Protein AF-A0A563W2S9-F1 (afdb_monomer)

Structure (mmCIF, N/CA/C/O backbone):
data_AF-A0A563W2S9-F1
#
_entry.id   AF-A0A563W2S9-F1
#
loop_
_atom_site.group_PDB
_atom_site.id
_atom_site.type_symbol
_atom_site.label_atom_id
_atom_site.label_alt_id
_atom_site.label_comp_id
_atom_site.label_asym_id
_atom_site.label_entity_id
_atom_site.label_seq_id
_atom_site.pdbx_PDB_ins_code
_atom_site.Cartn_x
_atom_site.Cartn_y
_atom_site.Cartn_z
_atom_site.occupancy
_atom_site.B_iso_or_equiv
_atom_site.auth_seq_id
_atom_site.auth_comp_id
_atom_site.auth_asym_id
_atom_site.auth_atom_id
_atom_site.pdbx_PDB_model_num
ATOM 1 N N . MET A 1 1 ? 9.963 -2.307 -16.794 1.00 90.94 1 MET A N 1
ATOM 2 C CA . MET A 1 1 ? 9.495 -1.269 -15.838 1.00 90.94 1 MET A CA 1
ATOM 3 C C . MET A 1 1 ? 8.860 -1.907 -14.603 1.00 90.94 1 MET A C 1
ATOM 5 O O . MET A 1 1 ? 7.986 -2.751 -14.755 1.00 90.94 1 MET A O 1
ATOM 9 N N . ILE A 1 2 ? 9.280 -1.520 -13.393 1.00 95.25 2 ILE A N 1
ATOM 10 C CA . ILE A 1 2 ? 8.702 -2.022 -12.129 1.00 95.25 2 ILE A CA 1
ATOM 11 C C . ILE A 1 2 ? 7.403 -1.266 -11.820 1.00 95.25 2 ILE A C 1
ATOM 13 O O . ILE A 1 2 ? 7.364 -0.047 -11.956 1.00 95.25 2 ILE A O 1
ATOM 17 N N . LYS A 1 3 ? 6.363 -1.985 -11.395 1.00 96.81 3 LYS A N 1
ATOM 18 C CA . LYS A 1 3 ? 5.054 -1.447 -11.003 1.00 96.81 3 LYS A CA 1
ATOM 19 C C . LYS A 1 3 ? 4.555 -2.113 -9.723 1.00 96.81 3 LYS A C 1
ATOM 21 O O . LYS A 1 3 ? 5.010 -3.203 -9.361 1.00 96.81 3 LYS A O 1
ATOM 26 N N . ASN A 1 4 ? 3.582 -1.480 -9.071 1.00 96.94 4 ASN A N 1
ATOM 27 C CA . ASN A 1 4 ? 2.769 -2.110 -8.038 1.00 96.94 4 ASN A CA 1
ATOM 28 C C . ASN A 1 4 ? 1.349 -2.445 -8.553 1.00 96.94 4 ASN A C 1
ATOM 30 O O . ASN A 1 4 ? 0.832 -1.781 -9.447 1.00 96.94 4 ASN A O 1
ATOM 34 N N . ASN A 1 5 ? 0.726 -3.487 -7.996 1.00 96.88 5 ASN A N 1
ATOM 35 C CA . ASN A 1 5 ? -0.641 -3.933 -8.288 1.00 96.88 5 ASN A CA 1
ATOM 36 C C . ASN A 1 5 ? -1.490 -4.068 -7.013 1.00 96.88 5 ASN A C 1
ATOM 38 O O . ASN A 1 5 ? -2.305 -4.986 -6.879 1.00 96.88 5 ASN A O 1
ATOM 42 N N . ILE A 1 6 ? -1.276 -3.187 -6.034 1.00 97.38 6 ILE A N 1
ATOM 43 C CA . ILE A 1 6 ? -1.991 -3.259 -4.751 1.00 97.38 6 ILE A CA 1
ATOM 44 C C . ILE A 1 6 ? -3.502 -3.102 -4.968 1.00 97.38 6 ILE A C 1
ATOM 46 O O . ILE A 1 6 ? -4.284 -3.773 -4.297 1.00 97.38 6 ILE A O 1
ATOM 50 N N . LYS A 1 7 ? -3.912 -2.293 -5.953 1.00 97.06 7 LYS A N 1
ATOM 51 C CA . LYS A 1 7 ? -5.314 -2.136 -6.353 1.00 97.06 7 LYS A CA 1
ATOM 52 C C . LYS A 1 7 ? -5.998 -3.464 -6.664 1.00 97.06 7 LYS A C 1
ATOM 54 O O . LYS A 1 7 ? -6.973 -3.802 -5.998 1.00 97.06 7 LYS A O 1
ATOM 59 N N . SER A 1 8 ? -5.477 -4.229 -7.624 1.00 96.44 8 SER A N 1
ATOM 60 C CA . SER A 1 8 ? -6.116 -5.491 -8.021 1.00 96.44 8 SER A CA 1
ATOM 61 C C . SER A 1 8 ? -6.082 -6.514 -6.887 1.00 96.44 8 SER A C 1
ATOM 63 O O . SER A 1 8 ? -7.049 -7.245 -6.686 1.00 96.44 8 SER A O 1
ATOM 65 N N . LEU A 1 9 ? -4.993 -6.544 -6.106 1.00 96.62 9 LEU A N 1
ATOM 66 C CA . LEU A 1 9 ? -4.886 -7.424 -4.940 1.00 96.62 9 LEU A CA 1
ATOM 67 C C . LEU A 1 9 ? -5.959 -7.108 -3.884 1.00 96.62 9 LEU A C 1
ATOM 69 O O . LEU A 1 9 ? -6.550 -8.021 -3.311 1.00 96.62 9 LEU A O 1
ATOM 73 N N . MET A 1 10 ? -6.231 -5.824 -3.648 1.00 96.69 10 MET A N 1
ATOM 74 C CA . MET A 1 10 ? -7.282 -5.365 -2.741 1.00 96.69 10 MET A CA 1
ATOM 75 C C . MET A 1 10 ? -8.684 -5.669 -3.256 1.00 96.69 10 MET A C 1
ATOM 77 O O . MET A 1 10 ? -9.521 -6.146 -2.491 1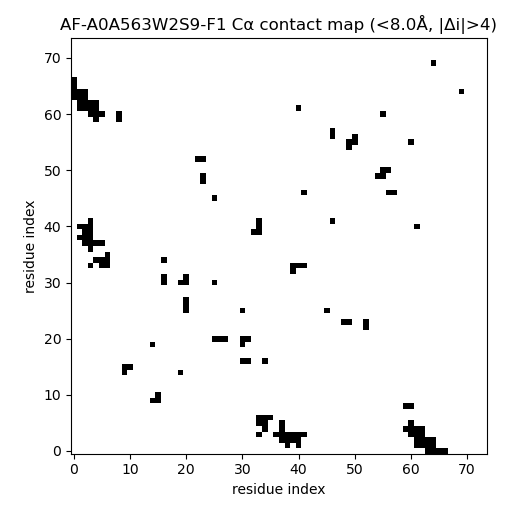.00 96.69 10 MET A O 1
ATOM 81 N N . GLU A 1 11 ? -8.941 -5.403 -4.535 1.00 95.38 11 GLU A N 1
ATOM 82 C CA . GLU A 1 11 ? -10.243 -5.641 -5.163 1.00 95.38 11 GLU A CA 1
ATOM 83 C C . GLU A 1 11 ? -10.612 -7.127 -5.131 1.00 95.38 11 GLU A C 1
ATOM 85 O O . GLU A 1 11 ? -11.741 -7.465 -4.777 1.00 95.38 11 GLU A O 1
ATOM 90 N N . ALA A 1 12 ? -9.642 -8.020 -5.357 1.00 95.69 12 ALA A N 1
ATOM 91 C CA . ALA A 1 12 ? -9.825 -9.467 -5.223 1.00 95.69 12 ALA A CA 1
ATOM 92 C C . ALA A 1 12 ? -10.206 -9.916 -3.796 1.00 95.69 12 ALA A C 1
ATOM 94 O O . ALA A 1 12 ? -10.762 -10.997 -3.618 1.00 95.69 12 ALA A O 1
ATOM 95 N N . GLN A 1 13 ? -9.919 -9.097 -2.779 1.00 95.19 13 GLN A N 1
ATOM 96 C CA . GLN A 1 13 ? -10.247 -9.354 -1.371 1.00 95.19 13 GLN A CA 1
ATOM 97 C C . GLN A 1 13 ? -11.436 -8.515 -0.874 1.00 95.19 13 GLN A C 1
ATOM 99 O O . GLN A 1 13 ? -11.738 -8.525 0.319 1.00 95.19 13 GLN A O 1
ATOM 104 N N . GLY A 1 14 ? -12.108 -7.765 -1.757 1.00 96.19 14 GLY A N 1
ATOM 105 C CA . GLY A 1 14 ? -13.219 -6.882 -1.388 1.00 96.19 14 GLY A CA 1
ATOM 106 C C . GLY A 1 14 ? -12.809 -5.709 -0.487 1.00 96.19 14 GLY A C 1
ATOM 107 O O . GLY A 1 14 ? -13.643 -5.151 0.229 1.00 96.19 14 GLY A O 1
ATOM 108 N N . LEU A 1 15 ? -11.526 -5.336 -0.484 1.00 96.19 15 LEU A N 1
ATOM 109 C CA . LEU A 1 15 ? -10.998 -4.254 0.342 1.00 96.19 15 LEU A CA 1
ATOM 110 C C . LEU A 1 15 ? -11.115 -2.906 -0.365 1.00 96.19 15 LEU A C 1
ATOM 112 O O . LEU A 1 15 ? -10.877 -2.770 -1.561 1.00 96.19 15 LEU A O 1
ATOM 116 N N . THR A 1 16 ? -11.405 -1.867 0.414 1.00 95.88 16 THR A N 1
ATOM 117 C CA . THR A 1 16 ? -11.439 -0.486 -0.077 1.00 95.88 16 THR A CA 1
ATOM 118 C C . THR A 1 16 ? -10.167 0.262 0.312 1.00 95.88 16 THR A C 1
ATOM 120 O O . THR A 1 16 ? -9.572 -0.001 1.359 1.00 95.88 16 THR A O 1
ATOM 123 N N . ARG A 1 17 ? -9.775 1.281 -0.465 1.00 95.12 17 ARG A N 1
ATOM 124 C CA . ARG A 1 17 ? -8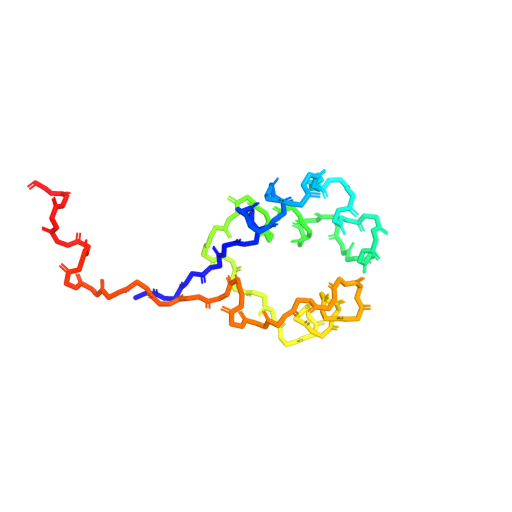.677 2.206 -0.097 1.00 95.12 17 ARG A CA 1
ATOM 125 C C . ARG A 1 17 ? -8.868 2.879 1.266 1.00 95.12 17 ARG A C 1
ATOM 127 O O . ARG A 1 17 ? -7.902 3.146 1.977 1.00 95.12 17 ARG A O 1
ATOM 134 N N . TYR A 1 18 ? -10.120 3.104 1.676 1.00 96.50 18 TYR A N 1
ATOM 135 C CA . TYR A 1 18 ? -10.432 3.583 3.023 1.00 96.50 18 TYR A CA 1
ATOM 136 C C . TYR A 1 18 ? -10.035 2.558 4.090 1.00 96.50 18 TYR A C 1
ATOM 138 O O . TYR A 1 18 ? -9.413 2.924 5.088 1.00 96.50 18 TYR A O 1
ATOM 146 N N . ARG A 1 19 ? -10.355 1.276 3.868 1.00 96.75 19 ARG A N 1
ATOM 147 C CA . ARG A 1 19 ? -9.971 0.191 4.773 1.00 96.75 19 ARG A CA 1
ATOM 148 C C . ARG A 1 19 ? -8.454 0.019 4.827 1.00 96.75 19 ARG A C 1
ATOM 150 O O . ARG A 1 19 ? -7.913 -0.066 5.923 1.00 96.75 19 ARG A O 1
ATOM 157 N N . LEU A 1 20 ? -7.768 0.109 3.682 1.00 96.56 20 LEU A N 1
ATOM 158 C CA . LEU A 1 20 ? -6.302 0.115 3.618 1.00 96.56 20 LEU A CA 1
ATOM 159 C C . LEU A 1 20 ? -5.703 1.177 4.542 1.00 96.56 20 LEU A C 1
ATOM 161 O O . LEU A 1 20 ? -4.858 0.858 5.376 1.00 96.56 20 LEU A O 1
ATOM 165 N N . TRP A 1 21 ? -6.169 2.422 4.431 1.00 97.75 21 TRP A N 1
ATOM 166 C CA . TRP A 1 21 ? -5.710 3.512 5.288 1.00 97.75 21 TRP A CA 1
ATOM 167 C C . TRP A 1 21 ? -5.955 3.229 6.777 1.00 97.75 21 TRP A C 1
ATOM 169 O O . TRP A 1 21 ? -5.051 3.398 7.597 1.00 97.75 21 TRP A O 1
ATOM 179 N N . LYS A 1 22 ? -7.162 2.776 7.135 1.00 97.94 22 LYS A N 1
ATOM 180 C CA . LYS A 1 22 ? -7.533 2.531 8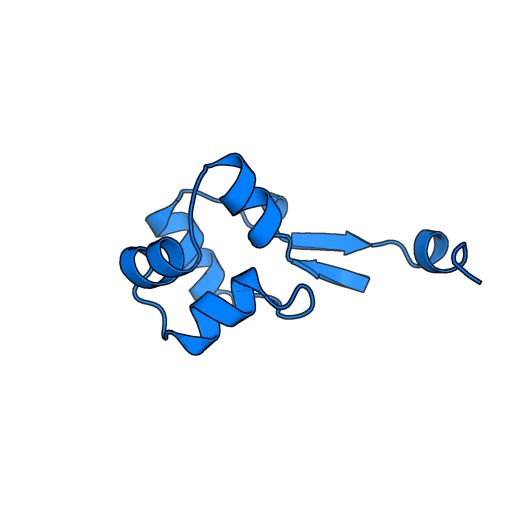.534 1.00 97.94 22 LYS A CA 1
ATOM 181 C C . LYS A 1 22 ? -6.747 1.390 9.174 1.00 97.94 22 LYS A C 1
ATOM 183 O O . LYS A 1 22 ? -6.289 1.549 10.304 1.00 97.94 22 LYS A O 1
ATOM 188 N N . ASP A 1 23 ? -6.559 0.289 8.461 1.00 97.50 23 ASP A N 1
ATOM 189 C CA . ASP A 1 23 ? -5.947 -0.921 9.017 1.00 97.50 23 ASP A CA 1
ATOM 190 C C . ASP A 1 23 ? -4.420 -0.820 9.082 1.00 97.50 23 ASP A C 1
ATOM 192 O O . ASP A 1 23 ? -3.798 -1.324 10.018 1.00 97.50 23 ASP A O 1
ATOM 196 N N . THR A 1 24 ? -3.801 -0.144 8.110 1.00 96.75 24 THR A N 1
ATOM 197 C CA . THR A 1 24 ? -2.336 0.015 8.062 1.00 96.75 24 THR A CA 1
ATOM 198 C C . THR A 1 24 ? -1.835 1.165 8.930 1.00 96.75 24 THR A C 1
ATOM 200 O O . THR A 1 24 ? -0.656 1.204 9.276 1.00 96.75 24 THR A O 1
ATOM 203 N N . LYS A 1 25 ? -2.712 2.115 9.289 1.00 96.19 25 LYS A N 1
ATOM 204 C CA . LYS A 1 25 ? -2.359 3.365 9.988 1.00 96.19 2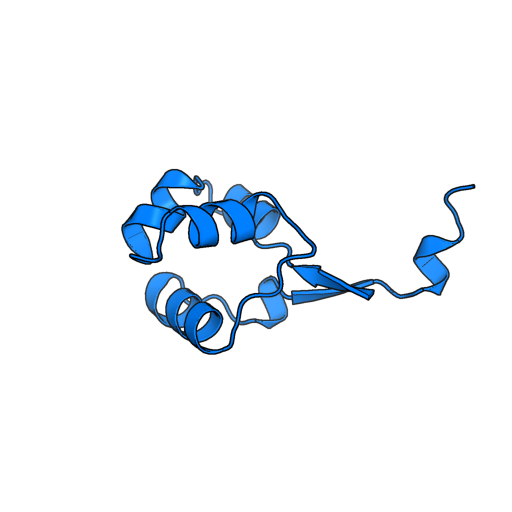5 LYS A CA 1
ATOM 205 C C . LYS A 1 25 ? -1.281 4.188 9.269 1.00 96.19 25 LYS A C 1
ATOM 207 O O . LYS A 1 25 ? -0.635 5.034 9.885 1.00 96.19 25 LYS A O 1
ATOM 212 N N . LEU A 1 26 ? -1.091 3.958 7.970 1.00 96.62 26 LEU A N 1
ATOM 213 C CA . LEU A 1 26 ? -0.250 4.804 7.134 1.00 96.62 26 LEU A CA 1
ATOM 214 C C . LEU A 1 26 ? -0.853 6.208 7.051 1.00 96.62 26 LEU A C 1
ATOM 216 O O . LEU A 1 26 ? -2.039 6.425 7.328 1.00 96.62 26 LEU A O 1
ATOM 220 N N . ASN A 1 27 ? -0.043 7.179 6.629 1.00 96.62 27 ASN A N 1
ATOM 221 C CA . ASN A 1 27 ? -0.607 8.469 6.263 1.00 96.62 27 ASN A CA 1
ATOM 222 C C . ASN A 1 27 ? -1.612 8.268 5.101 1.00 96.62 27 ASN A C 1
ATOM 224 O O . ASN A 1 27 ? -1.495 7.335 4.296 1.00 96.62 27 ASN A O 1
ATOM 228 N N . ARG A 1 28 ? -2.637 9.124 5.044 1.00 96.81 28 ARG A N 1
ATOM 229 C CA . ARG A 1 28 ? -3.737 8.970 4.083 1.00 96.81 28 ARG A CA 1
ATOM 230 C C . ARG A 1 28 ? -3.247 9.040 2.637 1.00 96.81 28 ARG A C 1
ATOM 232 O O . ARG A 1 28 ? -3.718 8.267 1.812 1.00 96.81 28 ARG A O 1
ATOM 239 N N . GLU A 1 29 ? -2.320 9.945 2.348 1.00 97.12 29 GLU A N 1
ATOM 240 C CA . GLU A 1 29 ? -1.783 10.147 1.003 1.00 97.12 29 GLU A CA 1
ATOM 241 C C . GLU A 1 29 ? -1.065 8.894 0.496 1.00 97.12 29 GLU A C 1
ATOM 243 O O . GLU A 1 29 ? -1.415 8.376 -0.555 1.00 97.12 29 GLU A O 1
ATOM 248 N N . THR A 1 30 ? -0.143 8.336 1.277 1.00 97.25 30 THR A N 1
ATOM 249 C CA . THR A 1 30 ? 0.555 7.078 1.007 1.00 97.25 30 THR A CA 1
ATOM 250 C C . THR A 1 30 ? -0.435 5.942 0.803 1.00 97.25 30 THR A C 1
ATOM 252 O O . THR A 1 30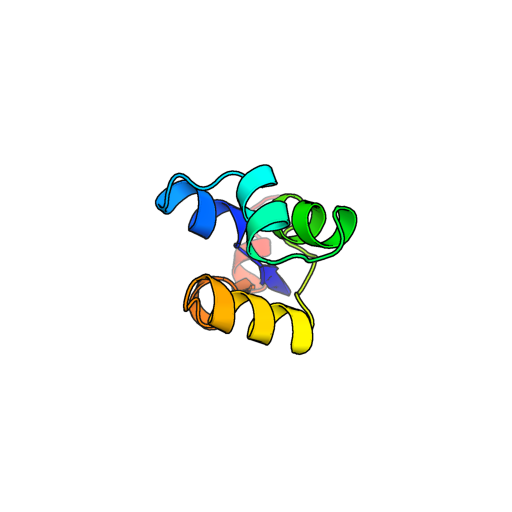 ? -0.322 5.231 -0.186 1.00 97.25 30 THR A O 1
ATOM 255 N N . ALA A 1 31 ? -1.429 5.778 1.683 1.00 96.81 31 ALA A N 1
ATOM 256 C CA . ALA A 1 31 ? -2.426 4.720 1.515 1.00 96.81 31 ALA A CA 1
ATOM 257 C C . ALA A 1 31 ? -3.202 4.857 0.194 1.00 96.81 31 ALA A C 1
ATOM 259 O O . ALA A 1 31 ? -3.467 3.861 -0.470 1.00 96.81 31 ALA A O 1
ATOM 260 N N . TYR A 1 32 ? -3.547 6.082 -0.203 1.00 96.62 32 TYR A N 1
ATOM 261 C CA . TYR A 1 32 ? -4.290 6.321 -1.438 1.00 96.62 32 TYR A CA 1
ATOM 262 C C . TYR A 1 32 ? -3.387 6.161 -2.662 1.00 96.62 32 TYR A C 1
ATOM 264 O O . TYR A 1 32 ? -3.784 5.486 -3.600 1.00 96.62 32 TYR A O 1
ATOM 272 N N . ARG A 1 33 ? -2.146 6.660 -2.629 1.00 97.75 33 ARG A N 1
ATOM 273 C CA . ARG A 1 33 ? -1.166 6.482 -3.711 1.00 97.75 33 ARG A CA 1
ATOM 274 C C . ARG A 1 33 ? -0.829 5.019 -3.967 1.00 97.75 33 ARG A C 1
ATOM 276 O O . ARG A 1 33 ? -0.771 4.623 -5.118 1.00 97.75 33 ARG A O 1
ATOM 283 N N . LEU A 1 34 ? -0.679 4.205 -2.921 1.00 97.31 34 LEU A N 1
ATOM 284 C CA . LEU A 1 34 ? -0.481 2.758 -3.081 1.00 97.31 34 LEU A CA 1
ATOM 285 C C . LEU A 1 34 ? -1.606 2.102 -3.889 1.00 97.31 34 LEU A C 1
ATOM 287 O O . LEU A 1 34 ? -1.366 1.114 -4.565 1.00 97.31 34 LEU A O 1
ATOM 291 N N . TYR A 1 35 ? -2.826 2.628 -3.804 1.00 96.75 35 TYR A N 1
ATOM 292 C CA . TYR A 1 35 ? -3.977 2.101 -4.528 1.00 96.75 35 TYR A CA 1
ATOM 293 C C . TYR A 1 35 ? -4.174 2.771 -5.903 1.00 96.75 35 TYR A C 1
ATOM 295 O O . TYR A 1 35 ? -4.502 2.095 -6.872 1.00 96.75 35 TYR A O 1
ATOM 303 N N . ASP A 1 36 ? -3.989 4.088 -6.001 1.00 97.00 36 ASP A N 1
ATOM 304 C CA . ASP A 1 36 ? -4.325 4.883 -7.189 1.00 97.00 36 ASP A CA 1
ATOM 305 C C . ASP A 1 36 ? -3.163 4.987 -8.207 1.00 97.00 36 ASP A C 1
ATOM 307 O O . ASP A 1 36 ? -3.419 5.220 -9.387 1.00 97.00 36 ASP A O 1
ATOM 311 N N . ASP A 1 37 ? -1.905 4.814 -7.783 1.00 97.25 37 ASP A N 1
ATOM 312 C CA . ASP A 1 37 ? -0.696 5.065 -8.584 1.00 97.25 37 ASP A CA 1
ATOM 313 C C . ASP A 1 37 ? 0.158 3.782 -8.730 1.00 97.25 37 ASP A C 1
ATOM 315 O O . ASP A 1 37 ? 0.908 3.436 -7.811 1.00 97.25 37 ASP A O 1
ATOM 319 N N . PRO A 1 38 ? 0.084 3.063 -9.871 1.00 96.56 38 PRO A N 1
ATOM 320 C CA . PRO A 1 38 ? 0.883 1.860 -10.132 1.00 96.56 38 PRO A CA 1
ATOM 321 C C . PRO A 1 38 ? 2.401 2.096 -10.182 1.00 96.56 38 PRO A C 1
ATOM 323 O O . PRO A 1 38 ? 3.169 1.142 -10.050 1.00 96.56 38 PRO A O 1
ATOM 326 N N . ASP A 1 39 ? 2.853 3.336 -10.377 1.00 96.81 39 ASP A N 1
ATOM 327 C CA . ASP A 1 39 ? 4.272 3.709 -10.377 1.00 96.81 39 ASP A CA 1
ATOM 328 C C . ASP A 1 39 ? 4.806 3.983 -8.968 1.00 96.81 39 ASP A C 1
ATOM 330 O O . ASP A 1 39 ? 6.019 4.014 -8.741 1.00 96.81 39 ASP A O 1
ATOM 334 N N . TYR A 1 40 ? 3.917 4.134 -7.986 1.00 97.44 40 TYR A N 1
ATOM 335 C CA . TYR A 1 40 ? 4.308 4.344 -6.603 1.00 97.44 40 TYR A CA 1
ATOM 336 C C . TYR A 1 40 ? 4.783 3.040 -5.955 1.00 97.44 40 TYR A C 1
ATOM 338 O O . TYR A 1 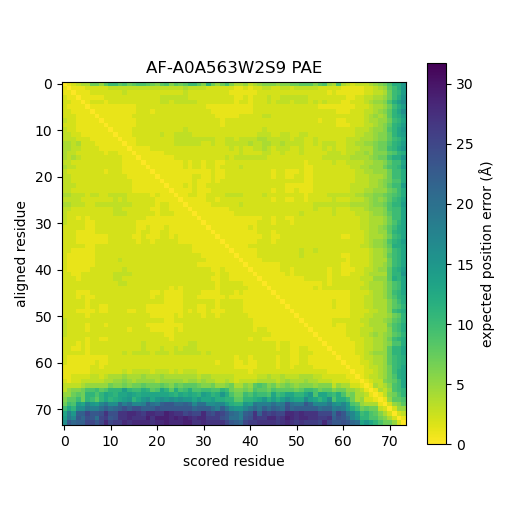40 ? 4.003 2.257 -5.411 1.00 97.44 40 TYR A O 1
ATOM 346 N N . ILE A 1 41 ? 6.092 2.794 -5.996 1.00 97.75 41 ILE A N 1
ATOM 347 C CA . ILE A 1 41 ? 6.678 1.607 -5.371 1.00 97.75 41 ILE A CA 1
ATOM 348 C C . ILE A 1 41 ? 6.759 1.807 -3.845 1.00 97.75 41 ILE A C 1
ATOM 350 O O . ILE A 1 41 ? 7.432 2.735 -3.387 1.00 97.75 41 ILE A O 1
ATOM 354 N N . PRO A 1 42 ? 6.103 0.956 -3.027 1.00 96.75 42 PRO A N 1
ATOM 355 C CA . PRO A 1 42 ? 6.169 1.055 -1.574 1.00 96.75 42 PRO A CA 1
ATOM 356 C C . PRO A 1 42 ? 7.609 0.936 -1.077 1.00 96.75 42 PRO A C 1
ATOM 358 O O . PRO A 1 42 ? 8.369 0.079 -1.522 1.00 96.75 42 PRO A O 1
ATOM 361 N N . SER A 1 43 ? 7.978 1.751 -0.091 1.00 97.50 43 SER A N 1
ATOM 362 C CA . SER A 1 43 ? 9.254 1.596 0.609 1.00 97.50 43 SER A CA 1
ATOM 363 C C . SER A 1 43 ? 9.273 0.313 1.449 1.00 97.50 43 SER A C 1
ATOM 365 O O . SER A 1 43 ? 8.230 -0.265 1.761 1.00 97.50 43 SER A O 1
ATOM 367 N N . LYS A 1 44 ? 10.461 -0.108 1.902 1.00 97.81 44 LYS A N 1
ATOM 368 C CA . LYS A 1 44 ? 10.614 -1.267 2.799 1.00 97.81 44 LYS A CA 1
ATOM 369 C C . LYS A 1 44 ? 9.691 -1.195 4.024 1.00 97.81 44 LYS A C 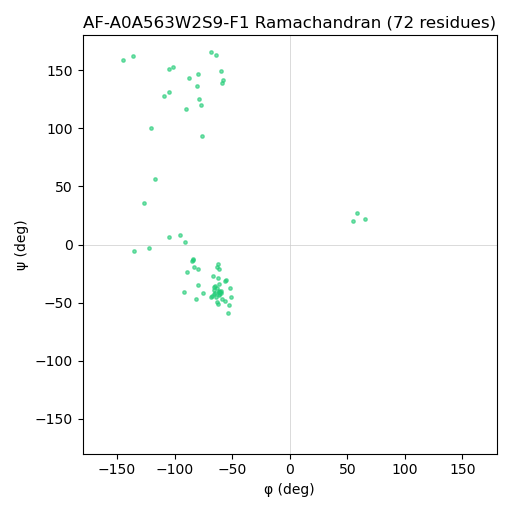1
ATOM 371 O O . LYS A 1 44 ? 9.029 -2.178 4.338 1.00 97.81 44 LYS A O 1
ATOM 376 N N . SER A 1 45 ? 9.603 -0.040 4.687 1.00 97.81 45 SER A N 1
ATOM 377 C CA . SER A 1 45 ? 8.757 0.126 5.878 1.00 97.81 45 SER A CA 1
ATOM 378 C C . SER A 1 45 ? 7.265 -0.027 5.566 1.00 97.81 45 SER A C 1
ATOM 380 O O . SER A 1 45 ? 6.526 -0.610 6.360 1.00 97.81 45 SER A O 1
ATOM 382 N N . VAL A 1 46 ? 6.822 0.434 4.393 1.00 98.00 46 VAL A N 1
ATOM 383 C CA . VAL A 1 46 ? 5.450 0.226 3.914 1.00 98.00 46 VAL A CA 1
ATOM 384 C C . VAL A 1 46 ? 5.204 -1.252 3.612 1.00 98.00 46 VAL A C 1
ATOM 386 O O . VAL A 1 46 ? 4.187 -1.790 4.039 1.00 98.00 46 VAL A O 1
ATOM 389 N N . MET A 1 47 ? 6.139 -1.939 2.950 1.00 98.38 47 MET A N 1
ATOM 390 C CA . MET A 1 47 ? 6.013 -3.378 2.684 1.00 98.38 47 MET A CA 1
ATOM 391 C C . MET A 1 47 ? 5.937 -4.200 3.979 1.00 98.38 47 MET A C 1
ATOM 393 O O . MET A 1 47 ? 5.100 -5.091 4.104 1.00 98.38 47 MET A O 1
ATOM 397 N N . GLU A 1 48 ? 6.756 -3.875 4.981 1.00 98.31 48 GLU A N 1
ATOM 398 C CA . GLU A 1 48 ? 6.694 -4.515 6.300 1.00 98.31 48 GLU A CA 1
ATOM 399 C C . GLU A 1 48 ? 5.361 -4.252 7.013 1.00 98.31 48 GLU A C 1
ATOM 401 O O . GLU A 1 48 ? 4.835 -5.139 7.689 1.00 98.31 48 GLU A O 1
ATOM 406 N N . CYS A 1 49 ? 4.799 -3.050 6.864 1.00 98.19 49 CYS A N 1
ATOM 407 C CA . CYS A 1 49 ? 3.471 -2.717 7.370 1.00 98.19 49 CYS A CA 1
ATOM 408 C C . CYS A 1 49 ? 2.389 -3.576 6.696 1.00 98.19 49 CYS A C 1
ATOM 410 O O . CYS A 1 49 ? 1.608 -4.222 7.392 1.00 98.19 49 CYS A O 1
ATOM 412 N N . LEU A 1 50 ? 2.397 -3.670 5.362 1.00 97.94 50 LEU A N 1
ATOM 413 C CA . LEU A 1 50 ? 1.454 -4.496 4.599 1.00 97.94 50 LEU A CA 1
ATOM 414 C C . LEU A 1 50 ? 1.547 -5.981 4.982 1.00 97.94 50 LEU A C 1
ATOM 416 O O . LEU A 1 50 ? 0.518 -6.627 5.187 1.00 97.94 50 LEU A O 1
ATOM 420 N N . TRP A 1 51 ? 2.760 -6.510 5.172 1.00 98.06 51 TRP A N 1
ATOM 421 C CA . TRP A 1 51 ? 2.960 -7.871 5.676 1.00 98.06 51 TRP A CA 1
ATOM 422 C C . TRP A 1 51 ? 2.374 -8.060 7.080 1.00 98.06 51 TRP A C 1
ATOM 424 O O . TRP A 1 51 ? 1.717 -9.065 7.346 1.00 98.06 51 TRP A O 1
ATOM 434 N N . LYS A 1 52 ? 2.581 -7.107 7.995 1.00 98.38 52 LYS A N 1
ATOM 435 C CA . LYS A 1 52 ? 2.036 -7.185 9.361 1.00 98.38 52 LYS A CA 1
ATOM 436 C C . LYS A 1 52 ? 0.506 -7.125 9.382 1.00 98.38 52 LYS A C 1
ATOM 438 O O . LYS A 1 52 ? -0.092 -7.848 10.173 1.00 98.38 52 LYS A O 1
ATOM 443 N N . THR A 1 53 ? -0.106 -6.300 8.533 1.00 98.00 53 THR A N 1
ATOM 444 C CA . THR A 1 53 ? -1.562 -6.088 8.508 1.00 98.00 53 THR A CA 1
ATOM 445 C C . THR A 1 53 ? -2.306 -7.183 7.742 1.00 98.00 53 THR A C 1
ATOM 447 O O . THR A 1 53 ? -3.294 -7.703 8.249 1.00 98.00 53 THR A O 1
ATOM 450 N N . TYR A 1 54 ? -1.835 -7.557 6.549 1.00 97.31 54 TYR A N 1
ATOM 451 C CA . TYR A 1 54 ? -2.575 -8.436 5.631 1.00 97.31 54 TYR A CA 1
ATOM 452 C C . TYR A 1 54 ? -1.838 -9.720 5.246 1.00 97.31 54 TYR A C 1
ATOM 454 O O . TYR A 1 54 ? -2.387 -10.538 4.512 1.00 97.31 54 TYR A O 1
ATOM 462 N N . ARG A 1 55 ? -0.593 -9.911 5.709 1.00 97.69 55 ARG A N 1
ATOM 463 C CA . ARG A 1 55 ? 0.284 -11.024 5.293 1.00 97.69 55 ARG A CA 1
ATOM 464 C C . ARG A 1 55 ? 0.549 -11.064 3.787 1.00 97.69 55 ARG A C 1
ATOM 466 O O . ARG A 1 55 ? 0.852 -12.120 3.242 1.00 97.69 55 ARG A O 1
ATOM 473 N N . TRP A 1 56 ? 0.490 -9.911 3.121 1.00 97.50 56 TRP A N 1
ATOM 474 C CA . TRP A 1 56 ? 0.873 -9.813 1.717 1.00 97.50 56 TRP A CA 1
ATOM 475 C C . TRP A 1 56 ? 2.389 -9.770 1.575 1.00 97.50 56 TRP A C 1
ATOM 477 O O . TRP A 1 56 ? 3.063 -8.926 2.168 1.00 97.50 56 TRP A O 1
ATOM 487 N N . GLN A 1 57 ? 2.924 -10.682 0.779 1.00 97.00 57 GLN A N 1
ATOM 488 C CA . GLN A 1 57 ? 4.317 -10.689 0.364 1.00 97.00 57 GLN A CA 1
ATOM 489 C C . GLN A 1 57 ? 4.525 -9.687 -0.781 1.00 97.00 57 GLN A C 1
ATOM 491 O O . GLN A 1 57 ? 3.647 -9.572 -1.639 1.00 97.00 57 GLN A O 1
ATOM 496 N N . PRO A 1 58 ? 5.696 -9.027 -0.879 1.00 97.06 58 PRO A N 1
ATOM 497 C CA . PRO A 1 58 ? 5.991 -8.113 -1.981 1.00 97.06 58 PRO A CA 1
ATOM 498 C C . PRO A 1 58 ? 5.759 -8.710 -3.371 1.00 97.06 58 PRO A C 1
ATOM 500 O O . PRO A 1 58 ? 5.217 -8.033 -4.234 1.00 97.06 58 PRO A O 1
ATOM 503 N N . ALA A 1 59 ? 6.070 -9.993 -3.575 1.00 96.62 59 ALA A N 1
ATOM 504 C CA . ALA A 1 59 ? 5.862 -10.679 -4.853 1.00 96.62 59 ALA A CA 1
ATOM 505 C C . ALA A 1 59 ? 4.386 -10.769 -5.297 1.00 96.62 59 ALA A C 1
ATOM 507 O O . ALA A 1 59 ? 4.117 -11.027 -6.464 1.00 96.62 59 ALA A O 1
ATOM 508 N N . GLN A 1 60 ? 3.423 -10.553 -4.394 1.00 97.38 60 GLN A N 1
ATOM 509 C CA . GLN A 1 60 ? 1.995 -10.558 -4.734 1.00 97.38 60 GLN A CA 1
ATOM 510 C C . GLN A 1 60 ? 1.530 -9.245 -5.369 1.00 97.38 60 GLN A C 1
ATOM 512 O O . GLN A 1 60 ? 0.482 -9.219 -6.010 1.00 97.38 60 GLN A O 1
ATOM 517 N N . TYR A 1 61 ? 2.265 -8.151 -5.159 1.00 97.12 61 TYR A N 1
ATOM 518 C CA . TYR A 1 61 ? 1.858 -6.827 -5.622 1.00 97.12 61 TYR A CA 1
ATOM 519 C C . TYR A 1 61 ? 2.979 -6.023 -6.276 1.00 97.12 61 TYR A C 1
ATOM 521 O O . TYR A 1 61 ? 2.683 -4.958 -6.789 1.00 97.12 61 TYR A O 1
ATOM 529 N N . ILE A 1 62 ? 4.231 -6.476 -6.294 1.00 97.81 62 ILE A N 1
ATOM 530 C CA . ILE A 1 62 ? 5.329 -5.859 -7.048 1.00 97.81 62 ILE A CA 1
ATOM 531 C C . ILE A 1 62 ? 5.682 -6.766 -8.211 1.00 97.81 62 ILE A C 1
ATOM 533 O O . ILE A 1 62 ? 5.951 -7.950 -8.024 1.00 97.81 62 ILE A O 1
ATOM 537 N N . PHE A 1 63 ? 5.711 -6.195 -9.407 1.00 96.00 63 PHE A N 1
ATOM 538 C CA . PHE A 1 63 ? 6.004 -6.929 -10.627 1.00 96.00 63 PHE A CA 1
ATOM 539 C C . PHE A 1 63 ? 6.797 -6.060 -11.599 1.00 96.00 63 PHE A C 1
ATOM 541 O O . PHE A 1 63 ? 6.806 -4.831 -11.511 1.00 96.00 63 PHE A O 1
ATOM 548 N N . CYS A 1 64 ? 7.487 -6.717 -12.526 1.00 95.56 64 CYS A N 1
ATOM 549 C CA . CYS A 1 64 ? 8.146 -6.056 -13.640 1.00 95.56 64 CYS A CA 1
ATOM 550 C C . CYS A 1 64 ? 7.333 -6.306 -14.907 1.00 95.56 64 CYS A C 1
ATOM 552 O O . CYS A 1 64 ? 6.972 -7.444 -15.196 1.00 95.56 64 CYS A O 1
ATOM 554 N N . ILE A 1 65 ? 7.066 -5.243 -15.657 1.00 92.00 65 ILE A N 1
ATOM 555 C CA . ILE A 1 65 ? 6.577 -5.313 -17.030 1.00 92.00 65 ILE A CA 1
ATOM 556 C C . ILE A 1 65 ? 7.810 -5.333 -17.945 1.00 92.00 65 ILE A C 1
ATOM 558 O O . ILE A 1 65 ? 8.564 -4.350 -17.924 1.00 92.00 65 ILE A O 1
ATOM 562 N N . PRO A 1 66 ? 8.046 -6.413 -18.709 1.00 90.69 66 PRO A N 1
ATOM 563 C CA . PRO A 1 66 ? 9.091 -6.463 -19.729 1.00 90.69 66 PRO A CA 1
ATOM 564 C C . PRO A 1 66 ? 8.896 -5.362 -20.781 1.00 90.69 66 PRO A C 1
ATOM 566 O O . PRO A 1 66 ? 7.763 -5.051 -21.155 1.00 90.69 66 PRO A O 1
ATOM 569 N N . GLU A 1 67 ? 9.985 -4.755 -21.251 1.00 84.38 67 GLU A N 1
ATOM 570 C CA . GLU A 1 67 ? 9.935 -3.649 -22.225 1.00 84.38 67 GLU A CA 1
ATOM 571 C C . GLU A 1 67 ? 9.411 -4.113 -23.594 1.00 84.38 67 GLU A C 1
ATOM 573 O O . GLU A 1 67 ? 8.758 -3.366 -24.326 1.00 84.38 67 GLU A O 1
ATOM 578 N N . GLU A 1 68 ? 9.605 -5.388 -23.904 1.00 84.94 68 GLU A N 1
ATOM 579 C CA . GLU A 1 68 ? 9.139 -6.048 -25.118 1.00 84.94 68 GLU A CA 1
ATOM 580 C C . GLU A 1 68 ? 7.605 -6.051 -25.211 1.00 84.94 68 GLU A C 1
ATOM 582 O O . GLU A 1 68 ? 7.046 -5.994 -26.304 1.00 84.94 68 GLU A O 1
ATOM 587 N N . LEU A 1 69 ? 6.908 -6.050 -24.067 1.00 76.69 69 LEU A N 1
ATOM 588 C CA . LEU A 1 69 ? 5.443 -5.985 -24.009 1.00 76.69 69 LEU A CA 1
ATOM 589 C C . LEU A 1 69 ? 4.901 -4.552 -24.098 1.00 76.69 69 LEU A C 1
ATOM 591 O O . LEU A 1 69 ? 3.708 -4.362 -24.320 1.00 76.69 69 LEU A O 1
ATOM 595 N N . THR A 1 70 ? 5.754 -3.535 -23.946 1.00 64.25 70 THR A N 1
ATOM 596 C CA . THR A 1 70 ? 5.338 -2.127 -24.063 1.00 64.25 70 THR A CA 1
ATOM 597 C C . THR A 1 70 ? 5.310 -1.604 -25.503 1.00 64.25 70 THR A C 1
ATOM 599 O O . THR A 1 70 ? 4.708 -0.563 -2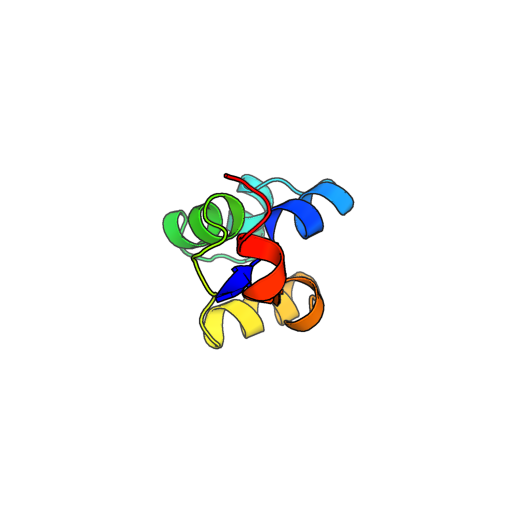5.745 1.00 64.25 70 THR A O 1
ATOM 602 N N . GLN A 1 71 ? 5.886 -2.325 -26.474 1.00 58.22 71 GLN A N 1
ATOM 603 C CA . GLN A 1 71 ? 5.997 -1.884 -27.878 1.00 58.22 71 GLN A CA 1
ATOM 604 C C . GLN A 1 71 ? 4.832 -2.312 -28.791 1.00 58.22 71 GLN A C 1
ATOM 606 O O . GLN A 1 71 ? 4.849 -2.007 -29.977 1.00 58.22 71 GLN A O 1
ATOM 611 N N . GLN A 1 72 ? 3.802 -2.988 -28.271 1.00 54.28 72 GLN A N 1
ATOM 612 C CA . GLN A 1 72 ? 2.645 -3.437 -29.069 1.00 54.28 72 GLN A CA 1
ATOM 613 C C . GLN A 1 72 ? 1.436 -2.484 -29.027 1.00 54.28 72 GLN A C 1
ATOM 615 O O . GLN A 1 72 ? 0.369 -2.823 -29.531 1.00 54.28 72 GLN A O 1
ATOM 620 N N . ALA A 1 73 ? 1.586 -1.298 -28.433 1.00 48.34 73 ALA A 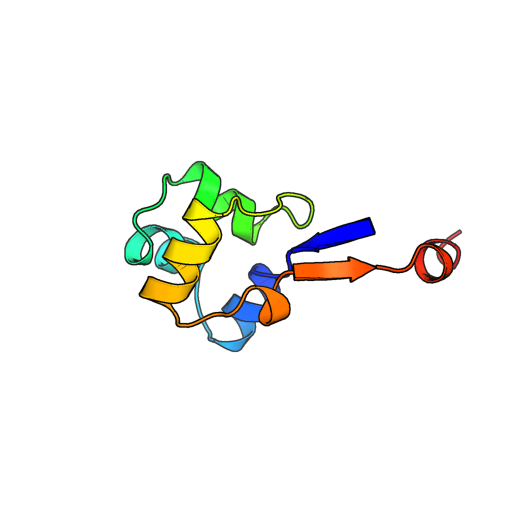N 1
ATOM 621 C CA . ALA A 1 73 ? 0.535 -0.285 -28.345 1.00 48.34 73 ALA A CA 1
ATOM 622 C C . ALA A 1 73 ? 0.935 1.003 -29.084 1.00 48.34 73 ALA A C 1
ATOM 624 O O . ALA A 1 73 ? 0.973 2.073 -28.477 1.00 48.34 73 ALA A O 1
ATOM 625 N N . VAL A 1 74 ? 1.269 0.895 -30.375 1.00 42.22 74 VAL A N 1
ATOM 626 C CA . VAL A 1 74 ? 1.334 2.029 -31.316 1.00 42.22 74 VAL A CA 1
ATOM 627 C C . VAL A 1 74 ? 0.799 1.585 -32.669 1.00 42.22 74 VAL A C 1
ATOM 629 O O . VAL A 1 74 ? 1.232 0.507 -33.130 1.00 42.22 74 VAL A O 1
#

Organism: NCBI:txid945734

InterPro domains:
  IPR001387 Cro/C1-type, helix-turn-helix domain [PF13443] (5-58)

Nearest PDB structures (foldseek):
  2xj3-assembly1_A  TM=7.849E-01  e=2.669E-02  Enterococcus faecalis
  3b7h-assembly1_A-2  TM=7.087E-01  e=9.859E-02  Lactiplantibacillus plantarum WCFS1
  3zkc-assembly1_B  TM=7.591E-01  e=4.430E-01  Bacillus subtilis subsp. subtilis str. 168
  3zkc-assembly1_A  TM=7.573E-01  e=5.753E-01  Bacillus subtilis subsp. subtilis str. 168
  1b0n-assembly1_A  TM=6.715E-01  e=5.753E-01  Bacillus subtilis

Sequence (74 aa):
MIKNNIKSLMEAQGLTRYRLWKDTKLNRETAYRLYDDPDYIPSKSVMECLWKTYRWQPAQYIFCIPEELTQQAV

Mean predicted aligned error: 4.03 Å

pLDDT: mean 93.21, std 11.37, range [42.22, 98.38]

Radius of gyration: 13.03 Å; Cα contacts (8 Å, |Δi|>4): 76; chains: 1; bounding box: 24×21×41 Å

Secondary structure (DSSP, 8-state):
-EEE-HHHHHHTTT--HHHHHHHH---HHHHHHHHH-TT-PPPHHHHHHHHHHH---GGGTEEE--GGGTTT--

Solvent-accessible surface area (backbone atoms only — not comparable to full-atom values): 4330 Å² total; per-residue (Å²): 84,73,36,35,40,45,39,63,57,30,53,78,68,75,51,48,61,69,52,52,21,67,71,60,66,48,58,62,65,60,33,42,38,48,49,77,33,45,74,50,70,74,51,72,72,51,47,55,41,44,31,72,67,71,66,50,54,65,80,74,31,46,50,72,47,62,68,82,71,64,71,77,81,123

Foldseek 3Di:
DKWWAVQVVQVVVVHDLVNQCVQLVDDSVLSVCNRPPRRDDDDPVSQVSCCVRPVDHCVVTMDDDDVVVVPPPD